Protein AF-A0A8D3AKL0-F1 (afdb_monomer_lite)

Organism: Scophthalmus maximus (NCBI:txid52904)

Radius of gyration: 15.58 Å; chains: 1; bounding box: 40×39×49 Å

Structure (mmCIF, N/CA/C/O backbone):
data_AF-A0A8D3AKL0-F1
#
_entry.id   AF-A0A8D3AKL0-F1
#
loop_
_atom_site.group_PDB
_atom_site.id
_atom_site.type_symbol
_atom_site.label_atom_id
_atom_site.label_alt_id
_atom_site.label_comp_id
_atom_site.label_asym_id
_atom_site.label_entity_id
_atom_site.label_seq_id
_atom_site.pdbx_PDB_ins_code
_atom_site.Cartn_x
_atom_site.Cartn_y
_atom_site.Cartn_z
_atom_site.occupancy
_atom_site.B_iso_or_equiv
_atom_site.auth_seq_id
_atom_site.auth_comp_id
_atom_site.auth_asym_id
_atom_site.auth_atom_id
_atom_site.pdbx_PDB_model_num
ATOM 1 N N . VAL A 1 1 ? 6.536 -15.588 6.485 1.00 52.38 1 VAL A N 1
ATOM 2 C CA . VAL A 1 1 ? 7.506 -15.041 5.509 1.00 52.38 1 VAL A CA 1
ATOM 3 C C . VAL A 1 1 ? 7.646 -13.569 5.819 1.00 52.38 1 VAL A C 1
ATOM 5 O O . VAL A 1 1 ? 6.638 -12.879 5.773 1.00 52.38 1 VAL A O 1
ATOM 8 N N . THR A 1 2 ? 8.838 -13.129 6.207 1.00 70.12 2 THR A N 1
ATOM 9 C CA . THR A 1 2 ? 9.132 -11.706 6.397 1.00 70.12 2 THR A CA 1
ATOM 10 C C . THR A 1 2 ? 9.637 -11.172 5.063 1.00 70.12 2 THR A C 1
ATOM 12 O O . THR A 1 2 ? 10.672 -11.630 4.581 1.00 70.12 2 THR A O 1
ATOM 15 N N . THR A 1 3 ? 8.887 -10.275 4.425 1.00 81.25 3 THR A N 1
ATOM 16 C CA . THR A 1 3 ? 9.254 -9.721 3.112 1.00 81.25 3 THR A CA 1
ATOM 17 C C . THR A 1 3 ? 9.785 -8.309 3.299 1.00 81.25 3 THR A C 1
ATOM 19 O O . THR A 1 3 ? 9.085 -7.448 3.828 1.00 81.25 3 THR A O 1
ATOM 22 N N . ALA A 1 4 ? 11.019 -8.076 2.855 1.00 84.69 4 ALA A N 1
ATOM 23 C CA . ALA A 1 4 ? 11.672 -6.775 2.886 1.00 84.69 4 ALA A CA 1
ATOM 24 C C . ALA A 1 4 ? 11.915 -6.291 1.458 1.00 84.69 4 ALA A C 1
ATOM 26 O O . ALA A 1 4 ? 12.508 -7.013 0.654 1.00 84.69 4 ALA A O 1
ATOM 27 N N . SER A 1 5 ? 11.500 -5.074 1.113 1.00 87.25 5 SER A N 1
ATOM 28 C CA . SER A 1 5 ? 11.921 -4.456 -0.151 1.00 87.25 5 SER A CA 1
ATOM 29 C C . SER A 1 5 ? 11.960 -2.941 -0.052 1.00 87.25 5 SER A C 1
ATOM 31 O O . SER A 1 5 ? 11.258 -2.324 0.750 1.00 87.25 5 SER A O 1
ATOM 33 N N . LYS A 1 6 ? 12.793 -2.330 -0.895 1.00 90.19 6 LYS A N 1
ATOM 34 C CA . LYS A 1 6 ? 12.869 -0.877 -1.012 1.00 90.19 6 LYS A CA 1
ATOM 35 C C . LYS A 1 6 ? 11.758 -0.397 -1.941 1.00 90.19 6 LYS A C 1
ATOM 37 O O . LYS A 1 6 ? 11.728 -0.766 -3.109 1.00 90.19 6 LYS A O 1
ATOM 42 N N . LEU A 1 7 ? 10.864 0.434 -1.422 1.00 91.44 7 LEU A N 1
ATOM 43 C CA . LEU A 1 7 ? 9.758 1.037 -2.163 1.00 91.44 7 LEU A CA 1
ATOM 44 C C . LEU A 1 7 ? 9.866 2.558 -2.092 1.00 91.44 7 LEU A C 1
ATOM 46 O O . LEU A 1 7 ? 10.477 3.125 -1.183 1.00 91.44 7 LEU A O 1
ATOM 50 N N . TRP A 1 8 ? 9.276 3.243 -3.061 1.00 91.19 8 TRP A N 1
ATOM 51 C CA . TRP A 1 8 ? 9.104 4.685 -2.978 1.00 91.19 8 TRP A CA 1
ATOM 52 C C . TRP A 1 8 ? 7.878 4.985 -2.125 1.00 91.19 8 TRP A C 1
ATOM 54 O O . TRP A 1 8 ? 6.790 4.498 -2.411 1.00 91.19 8 TRP A O 1
ATOM 64 N N . LEU A 1 9 ? 8.050 5.805 -1.096 1.00 91.62 9 LEU A N 1
ATOM 65 C CA . LEU A 1 9 ? 6.971 6.309 -0.261 1.00 91.62 9 LEU A CA 1
ATOM 66 C C . LEU A 1 9 ? 6.779 7.797 -0.539 1.00 91.62 9 LEU A C 1
ATOM 68 O O . LEU A 1 9 ? 7.743 8.571 -0.526 1.00 91.62 9 LEU A O 1
ATOM 72 N N . LEU A 1 10 ? 5.535 8.204 -0.767 1.00 90.06 10 LEU A N 1
ATOM 73 C CA . LEU A 1 10 ? 5.187 9.612 -0.834 1.00 90.06 10 LEU A CA 1
ATOM 74 C C . LEU A 1 10 ? 5.198 10.203 0.578 1.00 90.06 10 LEU A C 1
ATOM 76 O O . LEU A 1 10 ? 4.324 9.921 1.395 1.00 90.06 10 LEU A O 1
ATOM 80 N N . CYS A 1 11 ? 6.182 11.046 0.869 1.00 85.12 11 CYS A N 1
ATOM 81 C CA . CYS A 1 11 ? 6.250 11.757 2.136 1.00 85.12 11 CYS A CA 1
ATOM 82 C C . CYS A 1 11 ? 5.649 13.158 1.994 1.00 85.12 11 CYS A C 1
ATOM 84 O O . CYS A 1 11 ? 6.089 13.953 1.161 1.00 85.12 11 CYS A O 1
ATOM 86 N N . SER A 1 12 ? 4.697 13.478 2.870 1.00 73.38 12 SER A N 1
ATOM 87 C CA . SER A 1 12 ? 4.108 14.811 3.032 1.00 73.38 12 SER A CA 1
ATOM 88 C C . SER A 1 12 ? 4.323 15.315 4.466 1.00 73.38 12 SER A C 1
ATOM 90 O O . SER A 1 12 ? 3.376 15.452 5.237 1.00 73.38 12 SER A O 1
ATOM 92 N N . ARG A 1 13 ? 5.584 15.523 4.873 1.00 67.06 13 ARG A N 1
ATOM 93 C CA . ARG A 1 13 ? 5.919 16.102 6.189 1.00 67.06 13 ARG A CA 1
ATOM 94 C C . ARG A 1 13 ? 6.302 17.577 6.044 1.00 67.06 13 ARG A C 1
ATOM 96 O O . ARG A 1 13 ? 7.299 17.882 5.399 1.00 67.06 13 ARG A O 1
ATOM 103 N N . GLY A 1 14 ? 5.540 18.456 6.696 1.00 62.91 14 GLY A N 1
ATOM 104 C CA . GLY A 1 14 ? 5.968 19.792 7.142 1.00 62.91 14 GLY A CA 1
ATOM 105 C C . GLY A 1 14 ? 6.112 20.907 6.101 1.00 62.91 14 GLY A C 1
ATOM 106 O O . GLY A 1 14 ? 6.157 22.061 6.500 1.00 62.91 14 GLY A O 1
ATOM 107 N N . PHE A 1 15 ? 6.144 20.616 4.800 1.00 57.03 15 PHE A N 1
ATOM 108 C CA . PHE A 1 15 ? 6.208 21.633 3.744 1.00 57.03 15 PHE A CA 1
ATOM 109 C C . PHE A 1 15 ? 5.307 21.248 2.566 1.00 57.03 15 PHE A C 1
ATOM 11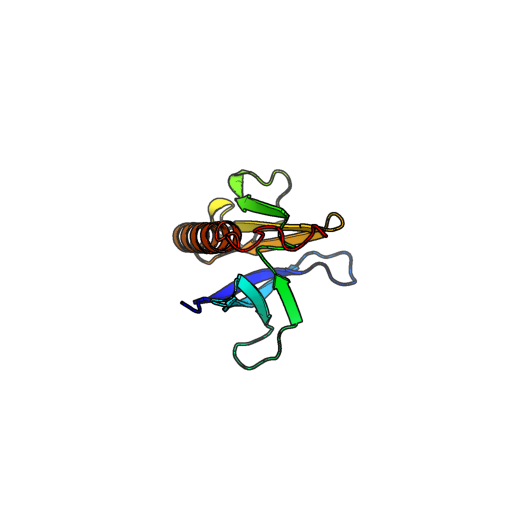1 O O . PHE A 1 15 ? 5.028 20.072 2.347 1.00 57.03 15 PHE A O 1
ATOM 118 N N . ILE A 1 16 ? 4.877 22.256 1.802 1.00 62.62 16 ILE A N 1
ATOM 119 C CA . ILE A 1 16 ? 3.878 22.233 0.709 1.00 62.62 16 ILE A CA 1
ATOM 120 C C . ILE A 1 16 ? 4.195 21.201 -0.406 1.00 62.62 16 ILE A C 1
ATOM 122 O O . ILE A 1 16 ? 3.360 20.907 -1.261 1.00 62.62 16 ILE A O 1
ATOM 126 N N . PHE A 1 17 ? 5.376 20.579 -0.389 1.00 72.75 17 PHE A N 1
ATOM 127 C CA . PHE A 1 17 ? 5.847 19.669 -1.426 1.00 72.75 17 PHE A CA 1
ATOM 128 C C . PHE A 1 17 ? 5.707 18.199 -1.027 1.00 72.75 17 PHE A C 1
ATOM 130 O O . PHE A 1 17 ? 6.379 17.698 -0.125 1.00 72.75 17 PHE A O 1
ATOM 137 N N . LYS A 1 18 ? 4.875 17.476 -1.779 1.00 82.94 18 LYS A N 1
ATOM 138 C CA . LYS A 1 18 ? 4.841 16.012 -1.767 1.00 82.94 18 LYS A CA 1
ATOM 139 C C . LYS A 1 18 ? 6.058 15.492 -2.534 1.00 82.94 18 LYS A C 1
ATOM 141 O O . LYS A 1 18 ? 6.229 15.835 -3.703 1.00 82.94 18 LYS A O 1
ATOM 146 N N . GLN A 1 19 ? 6.891 14.669 -1.899 1.00 88.12 19 GLN A N 1
ATOM 147 C CA . GLN A 1 19 ? 8.058 14.072 -2.554 1.00 88.12 19 GLN A CA 1
ATOM 148 C C . GLN A 1 19 ? 8.138 12.567 -2.336 1.00 88.12 19 GLN A C 1
ATOM 150 O O . GLN A 1 19 ? 7.891 12.061 -1.241 1.00 88.12 19 GLN A O 1
ATOM 155 N N . TRP A 1 20 ? 8.541 11.863 -3.390 1.00 89.38 20 TRP A N 1
ATOM 156 C CA . TRP A 1 20 ? 8.829 10.439 -3.343 1.00 89.38 20 TRP A CA 1
ATOM 157 C C . TRP A 1 20 ? 10.205 10.208 -2.734 1.00 89.38 20 TRP A C 1
ATOM 159 O O . TRP A 1 20 ? 11.209 10.725 -3.223 1.00 89.38 20 TRP A O 1
ATOM 169 N N . LYS A 1 21 ? 10.264 9.404 -1.675 1.00 90.00 21 LYS A N 1
ATOM 170 C CA . LYS A 1 21 ? 11.518 9.001 -1.036 1.00 90.00 21 LYS A CA 1
ATOM 171 C C . LYS A 1 21 ? 11.603 7.487 -0.996 1.00 90.00 21 LYS A C 1
ATOM 173 O O . LYS A 1 21 ? 10.636 6.824 -0.639 1.00 90.00 21 LYS A O 1
ATOM 178 N N . LYS A 1 22 ? 12.768 6.931 -1.329 1.00 91.19 22 LYS A N 1
ATOM 179 C CA . LYS A 1 22 ? 13.004 5.497 -1.140 1.00 91.19 22 LYS A CA 1
ATOM 180 C C . LYS A 1 22 ? 13.011 5.178 0.357 1.00 91.19 22 LYS A C 1
ATOM 182 O O . LYS A 1 22 ? 13.683 5.862 1.134 1.00 91.19 22 LYS A O 1
ATOM 187 N N . ARG A 1 23 ? 12.262 4.154 0.747 1.00 91.50 23 ARG A N 1
ATOM 188 C CA . ARG A 1 23 ? 12.158 3.623 2.109 1.00 91.50 23 ARG A CA 1
ATOM 189 C C . ARG A 1 23 ? 12.196 2.108 2.067 1.00 91.50 23 ARG A C 1
ATOM 191 O O . ARG A 1 23 ? 11.789 1.506 1.076 1.00 91.50 23 ARG A O 1
ATOM 198 N N . PHE A 1 24 ? 12.708 1.505 3.128 1.00 91.69 24 PHE A N 1
ATOM 199 C CA . PHE A 1 24 ? 12.599 0.069 3.313 1.00 91.69 24 PHE A CA 1
ATOM 200 C C . PHE A 1 24 ? 11.244 -0.241 3.929 1.00 91.69 24 PHE A C 1
ATOM 202 O O . PHE A 1 24 ? 10.868 0.357 4.934 1.00 91.69 24 PHE A O 1
ATOM 209 N N . LEU A 1 25 ? 10.510 -1.156 3.306 1.00 92.19 25 LEU A N 1
ATOM 210 C CA . LEU A 1 25 ? 9.295 -1.709 3.874 1.00 92.19 25 LEU A CA 1
ATOM 211 C C . LEU A 1 25 ? 9.559 -3.142 4.291 1.00 92.19 25 LEU A C 1
ATOM 213 O O . LEU A 1 25 ? 10.063 -3.936 3.494 1.00 92.19 25 LEU A O 1
ATOM 217 N N . LEU A 1 26 ? 9.200 -3.448 5.533 1.00 91.12 26 LEU A N 1
ATOM 218 C CA . LEU A 1 26 ? 9.297 -4.777 6.108 1.00 91.12 26 LEU A CA 1
ATOM 219 C C . LEU A 1 26 ? 7.895 -5.238 6.496 1.00 91.12 26 LEU A C 1
ATOM 221 O O . LEU A 1 26 ? 7.274 -4.674 7.395 1.00 91.12 26 LEU A O 1
ATOM 225 N N . LEU A 1 27 ? 7.387 -6.242 5.789 1.00 90.56 27 LEU A N 1
ATOM 226 C CA . LEU A 1 27 ? 6.157 -6.930 6.154 1.00 90.56 27 LEU A CA 1
ATOM 227 C C . LEU A 1 27 ? 6.508 -8.082 7.083 1.00 90.56 27 LEU A C 1
ATOM 229 O O . LEU A 1 27 ? 7.163 -9.042 6.671 1.00 90.56 27 LEU A O 1
ATOM 233 N N . MET A 1 28 ? 6.064 -7.972 8.324 1.00 88.31 28 MET A N 1
ATOM 234 C CA . MET A 1 28 ? 6.284 -8.978 9.344 1.00 88.31 28 MET A CA 1
ATOM 235 C C . MET A 1 28 ? 5.215 -10.067 9.284 1.00 88.31 28 MET A C 1
ATOM 237 O O . MET A 1 28 ? 4.075 -9.836 8.873 1.00 88.31 28 MET A O 1
ATOM 241 N N . ALA A 1 29 ? 5.585 -11.271 9.718 1.00 82.81 29 ALA A N 1
ATOM 242 C CA . ALA A 1 29 ? 4.685 -12.419 9.714 1.00 82.81 29 ALA A CA 1
ATOM 243 C C . ALA A 1 29 ? 3.485 -12.238 10.659 1.00 82.81 29 ALA A C 1
ATOM 245 O O . ALA A 1 29 ? 2.419 -12.769 10.356 1.00 82.81 29 ALA A O 1
ATOM 246 N N . GLU A 1 30 ? 3.623 -11.466 11.746 1.00 83.56 30 GLU A N 1
ATOM 247 C CA . GLU A 1 30 ? 2.500 -11.144 12.637 1.00 83.56 30 GLU A CA 1
ATOM 248 C C . GLU A 1 30 ? 1.500 -10.138 12.045 1.00 83.56 30 GLU A C 1
ATOM 250 O O . GLU A 1 30 ? 0.454 -9.887 12.629 1.00 83.56 30 GLU A O 1
ATOM 255 N N . GLY A 1 31 ? 1.807 -9.559 10.882 1.00 86.81 31 GLY A N 1
ATOM 256 C CA . GLY A 1 31 ? 0.922 -8.647 10.166 1.00 86.81 31 GLY A CA 1
ATOM 257 C C . GLY A 1 31 ? 1.145 -7.161 10.425 1.00 86.81 31 GLY A C 1
ATOM 258 O O . GLY A 1 31 ? 0.328 -6.322 10.024 1.00 86.81 31 GLY A O 1
ATOM 259 N N . SER A 1 32 ? 2.278 -6.823 11.038 1.00 90.06 32 SER A N 1
ATOM 260 C CA . SER A 1 32 ? 2.784 -5.458 11.085 1.00 90.06 32 SER A CA 1
ATOM 261 C C . SER A 1 32 ? 3.553 -5.120 9.797 1.00 90.06 32 SER A C 1
ATOM 263 O O . SER A 1 32 ? 4.269 -5.945 9.226 1.00 90.06 32 SER A O 1
ATOM 265 N N . LEU A 1 33 ? 3.376 -3.898 9.305 1.00 92.62 33 LEU A N 1
ATOM 266 C CA . LEU A 1 33 ? 4.150 -3.315 8.218 1.00 92.62 33 LEU A CA 1
ATOM 267 C C . LEU A 1 33 ? 4.996 -2.180 8.787 1.00 92.62 33 LEU A C 1
ATOM 269 O O . LEU A 1 33 ? 4.469 -1.176 9.272 1.00 92.62 33 LEU A O 1
ATOM 273 N N . LEU A 1 34 ? 6.309 -2.340 8.709 1.00 92.25 34 LEU A N 1
ATOM 274 C CA . LEU A 1 34 ? 7.283 -1.375 9.194 1.00 92.25 34 LEU A CA 1
ATOM 275 C C . LEU A 1 34 ? 7.827 -0.565 8.021 1.00 92.25 34 LEU A C 1
ATOM 277 O O . LEU A 1 34 ? 8.195 -1.120 6.985 1.00 92.25 34 LEU A O 1
ATOM 281 N N . VAL A 1 35 ? 7.888 0.750 8.196 1.00 91.62 35 VAL A N 1
ATOM 282 C CA . VAL A 1 35 ? 8.530 1.682 7.272 1.00 91.62 35 VAL A CA 1
ATOM 283 C C . VAL A 1 35 ? 9.813 2.164 7.928 1.00 91.62 35 VAL A C 1
ATOM 285 O O . VAL A 1 35 ? 9.766 2.860 8.941 1.00 91.62 35 VAL A O 1
ATOM 288 N N . CYS A 1 36 ? 10.951 1.821 7.339 1.00 90.81 36 CYS A N 1
ATOM 289 C CA . CYS A 1 36 ? 12.274 2.168 7.841 1.00 90.81 36 CYS A CA 1
ATOM 290 C C . CYS A 1 36 ? 13.009 3.084 6.858 1.00 90.81 36 CYS A C 1
ATOM 292 O O . CYS A 1 36 ? 12.831 3.007 5.632 1.00 90.81 36 CYS A O 1
ATOM 294 N N . HIS A 1 37 ? 13.884 3.933 7.396 1.00 88.31 37 HIS A N 1
ATOM 295 C CA . HIS A 1 37 ? 14.805 4.722 6.586 1.00 88.31 37 HIS A CA 1
ATOM 296 C C . HIS A 1 37 ? 15.757 3.818 5.787 1.00 88.31 37 HIS A C 1
ATOM 298 O O . HIS A 1 37 ? 15.873 3.966 4.568 1.00 88.31 37 HIS A O 1
ATOM 304 N N . ASP A 1 38 ? 16.372 2.853 6.474 1.00 85.12 38 ASP A N 1
ATOM 305 C CA . ASP A 1 38 ? 17.280 1.846 5.927 1.00 85.12 38 ASP A CA 1
ATOM 306 C C . ASP A 1 38 ? 17.056 0.467 6.586 1.00 85.12 38 ASP A C 1
ATOM 308 O O . ASP A 1 38 ? 16.277 0.356 7.534 1.00 85.12 38 ASP A O 1
ATOM 312 N N . ALA A 1 39 ? 17.711 -0.588 6.090 1.00 77.31 39 ALA A N 1
ATOM 313 C CA . ALA A 1 39 ? 17.519 -1.971 6.534 1.00 77.31 39 ALA A CA 1
ATOM 314 C C . ALA A 1 39 ? 17.934 -2.213 7.997 1.00 77.31 39 ALA A C 1
ATOM 316 O O . ALA A 1 39 ? 17.378 -3.091 8.648 1.00 77.31 39 ALA A O 1
ATOM 317 N N . SER A 1 40 ? 18.889 -1.432 8.513 1.00 79.44 40 SER A N 1
ATOM 318 C CA . SER A 1 40 ? 19.354 -1.519 9.907 1.00 79.44 40 SER A CA 1
ATOM 319 C C . SER A 1 40 ? 18.769 -0.430 10.815 1.00 79.44 40 SER A C 1
ATOM 321 O O . SER A 1 40 ? 19.111 -0.365 11.997 1.00 79.44 40 SER A O 1
ATOM 323 N N . SER A 1 41 ? 17.942 0.470 10.280 1.00 83.25 41 SER A N 1
ATOM 324 C CA . SER A 1 41 ? 17.376 1.574 11.056 1.00 83.25 41 SER A CA 1
ATOM 325 C C . SER A 1 41 ? 16.122 1.141 11.821 1.00 83.25 41 SER A C 1
ATOM 327 O O . SER A 1 41 ? 15.376 0.289 11.332 1.00 83.25 41 SER A O 1
ATOM 329 N N . PRO A 1 42 ? 15.835 1.761 12.982 1.00 86.06 42 PRO A N 1
ATOM 330 C CA . PRO A 1 42 ? 14.544 1.586 13.633 1.00 86.06 42 PRO A CA 1
ATOM 331 C C . PRO A 1 42 ? 13.399 2.058 12.715 1.00 86.06 42 PRO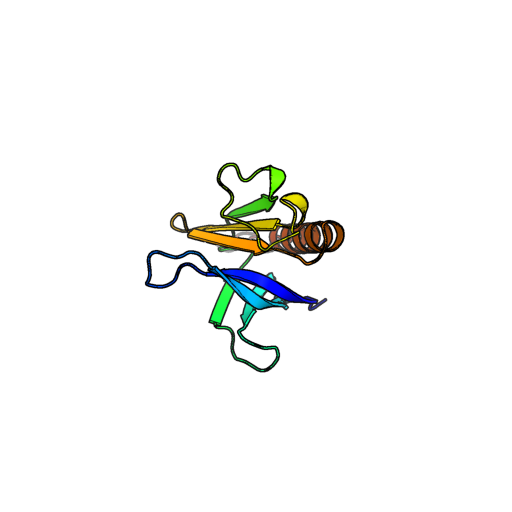 A C 1
ATOM 333 O O . PRO A 1 42 ? 13.614 2.907 11.841 1.00 86.06 42 PRO A O 1
ATOM 336 N N . PRO A 1 43 ? 12.180 1.522 12.897 1.00 88.44 43 PRO A N 1
ATOM 337 C CA . PRO A 1 43 ? 11.035 1.905 12.085 1.00 88.44 43 PRO A CA 1
ATOM 338 C C . PRO A 1 43 ? 10.634 3.360 12.352 1.00 88.44 43 PRO A C 1
ATOM 340 O O . PRO A 1 43 ? 10.346 3.743 13.483 1.00 88.44 43 PRO A O 1
ATOM 343 N N . ASP A 1 44 ? 10.556 4.156 11.285 1.00 88.56 44 ASP A N 1
ATOM 344 C CA . ASP A 1 44 ? 10.007 5.518 11.308 1.00 88.56 44 ASP A CA 1
ATOM 345 C C . ASP A 1 44 ? 8.489 5.496 11.550 1.00 88.56 44 ASP A C 1
ATOM 347 O O . ASP A 1 44 ? 7.912 6.435 12.104 1.00 88.56 44 ASP A O 1
ATOM 351 N N . GLN A 1 45 ? 7.827 4.440 11.066 1.00 89.50 45 GLN A N 1
ATOM 352 C CA . GLN A 1 45 ? 6.390 4.246 11.181 1.00 89.50 45 GLN A CA 1
ATOM 353 C C . GLN A 1 45 ? 6.046 2.753 11.190 1.00 89.50 45 GLN A C 1
ATOM 355 O O . GLN A 1 45 ? 6.610 1.967 10.430 1.00 89.50 45 GLN A O 1
ATOM 360 N N . LEU A 1 46 ? 5.072 2.384 12.021 1.00 91.25 46 LEU A N 1
ATOM 361 C CA . LEU A 1 46 ? 4.505 1.042 12.114 1.00 91.25 46 LEU A CA 1
ATOM 362 C C . LEU A 1 46 ? 3.019 1.096 11.746 1.00 91.25 46 LEU A C 1
ATOM 364 O O . LEU A 1 46 ? 2.282 1.959 12.225 1.00 91.25 46 LEU A O 1
ATOM 368 N N . VAL A 1 47 ? 2.576 0.174 10.893 1.00 91.19 47 VAL A N 1
ATOM 369 C CA . VAL A 1 47 ? 1.175 0.012 10.487 1.00 91.19 47 VAL A CA 1
ATOM 370 C C . VAL A 1 47 ? 0.729 -1.413 10.785 1.00 91.19 47 VAL A C 1
ATOM 372 O O . VAL A 1 47 ? 1.270 -2.363 10.232 1.00 91.19 47 VAL A O 1
ATOM 375 N N . LEU A 1 48 ? -0.281 -1.576 11.635 1.00 90.56 48 LEU A N 1
ATOM 376 C CA . LEU A 1 48 ? -0.896 -2.876 11.900 1.00 90.56 48 LEU A CA 1
ATOM 377 C C . LEU A 1 48 ? -1.946 -3.145 10.822 1.00 90.56 48 LEU A C 1
ATOM 379 O O . LEU A 1 48 ? -3.028 -2.565 10.850 1.00 90.56 48 LEU A O 1
ATOM 383 N N . LEU A 1 49 ? -1.648 -4.007 9.851 1.00 89.31 49 LEU A N 1
ATOM 384 C CA . LEU A 1 49 ? -2.507 -4.171 8.670 1.00 89.31 49 LEU A CA 1
ATOM 385 C C . LEU A 1 49 ? -3.911 -4.688 9.007 1.00 89.31 49 LEU A C 1
ATOM 387 O O . LEU A 1 49 ? -4.873 -4.346 8.325 1.00 89.31 49 LEU A O 1
ATOM 391 N N . GLN A 1 50 ? -4.035 -5.492 10.058 1.00 86.25 50 GLN A N 1
ATOM 392 C CA . GLN A 1 50 ? -5.317 -6.042 10.499 1.00 86.25 50 GLN A CA 1
ATOM 393 C C . GLN A 1 50 ? -6.184 -5.003 11.223 1.00 86.25 50 GLN A C 1
ATOM 395 O O . GLN A 1 50 ? -7.399 -5.003 11.044 1.00 86.25 50 GLN A O 1
ATOM 400 N N . SER A 1 51 ? -5.567 -4.118 12.013 1.00 85.00 51 SER A N 1
ATOM 401 C CA . SER A 1 51 ? -6.288 -3.204 12.913 1.00 85.00 51 SER A CA 1
ATOM 402 C C . SER A 1 51 ? -6.385 -1.776 12.387 1.00 85.00 51 SER A C 1
ATOM 404 O O . SER A 1 51 ? -7.400 -1.121 12.589 1.00 85.00 51 SER A O 1
ATOM 406 N N . THR A 1 52 ? -5.331 -1.264 11.744 1.00 87.62 52 THR A N 1
ATOM 407 C CA . THR A 1 52 ? -5.237 0.150 11.353 1.00 87.62 52 THR A CA 1
ATOM 408 C C . THR A 1 52 ? -5.292 0.370 9.850 1.00 87.62 52 THR A C 1
ATOM 410 O O . THR A 1 52 ? -5.654 1.456 9.422 1.00 87.62 52 THR A O 1
ATOM 413 N N . CYS A 1 53 ? -4.977 -0.614 9.010 1.00 91.00 53 CYS A N 1
ATOM 414 C CA . CYS A 1 53 ? -5.217 -0.454 7.578 1.00 91.00 53 CYS A CA 1
ATOM 415 C C . CYS A 1 53 ? -6.702 -0.687 7.298 1.00 91.00 53 CYS A C 1
ATOM 417 O O . CYS A 1 53 ? -7.186 -1.795 7.488 1.00 91.00 53 CYS A O 1
ATOM 419 N N . GLU A 1 54 ? -7.430 0.325 6.833 1.00 91.81 54 GLU A N 1
ATOM 420 C CA . GLU A 1 54 ? -8.853 0.224 6.489 1.00 91.81 54 GLU A CA 1
ATOM 421 C C . GLU A 1 54 ? -9.025 -0.474 5.136 1.00 91.81 54 GLU A C 1
ATOM 423 O O . GLU A 1 54 ? -9.740 -1.474 5.029 1.00 91.81 54 GLU A O 1
ATOM 428 N N . ALA A 1 55 ? -8.268 -0.027 4.133 1.00 91.38 55 ALA A N 1
ATOM 429 C CA . ALA A 1 55 ? -8.302 -0.549 2.773 1.00 91.38 55 ALA A CA 1
ATOM 430 C C . ALA A 1 55 ? -6.919 -0.502 2.105 1.00 91.38 55 ALA A C 1
ATOM 432 O O . ALA A 1 55 ? -6.052 0.288 2.476 1.00 91.38 55 ALA A O 1
ATOM 433 N N . ILE A 1 56 ? -6.736 -1.353 1.096 1.00 93.44 56 ILE A N 1
ATOM 434 C CA . ILE A 1 56 ? -5.552 -1.388 0.231 1.00 93.44 56 ILE A CA 1
ATOM 435 C C . ILE A 1 56 ? -6.051 -1.140 -1.189 1.00 93.44 56 ILE A C 1
ATOM 437 O O . ILE A 1 56 ? -6.809 -1.958 -1.710 1.00 93.44 56 ILE A O 1
ATOM 441 N N . VAL A 1 57 ? -5.643 -0.023 -1.783 1.00 93.38 57 VAL A N 1
ATOM 442 C CA . VAL A 1 57 ? -6.162 0.484 -3.061 1.00 93.38 57 VAL A CA 1
ATOM 443 C C . VAL A 1 57 ? -5.049 0.468 -4.101 1.00 93.38 57 VAL A C 1
ATOM 445 O O . VAL A 1 57 ? -3.941 0.922 -3.820 1.00 93.38 57 VAL A O 1
ATOM 448 N N . GLU A 1 58 ? -5.310 -0.051 -5.297 1.00 92.88 58 GLU A N 1
ATOM 449 C CA . GLU A 1 58 ? -4.319 -0.061 -6.378 1.00 92.88 58 GLU A CA 1
ATOM 450 C C . GLU A 1 58 ? -4.276 1.292 -7.099 1.00 92.88 58 GLU A C 1
ATOM 452 O O . GLU A 1 58 ? -5.267 2.010 -7.188 1.00 92.88 58 GLU A O 1
ATOM 457 N N . GLY A 1 59 ? -3.128 1.657 -7.664 1.00 89.06 59 GLY A N 1
ATOM 458 C CA . GLY A 1 59 ? -2.901 2.970 -8.274 1.00 89.06 59 GLY A CA 1
ATOM 459 C C . GLY A 1 59 ? -3.814 3.320 -9.448 1.00 89.06 59 GLY A C 1
ATOM 460 O O . GLY A 1 59 ? -4.063 4.497 -9.712 1.00 89.06 59 GLY A O 1
ATOM 461 N N . LYS A 1 60 ? -4.361 2.309 -10.128 1.00 87.38 60 LYS A N 1
ATOM 462 C CA . LYS A 1 60 ? -5.388 2.474 -11.166 1.00 87.38 60 LYS A CA 1
ATOM 463 C C . LYS A 1 60 ? -6.717 3.011 -10.615 1.00 87.38 60 LYS A C 1
ATOM 465 O O . LYS A 1 60 ? -7.432 3.698 -11.332 1.00 87.38 60 LYS A O 1
ATOM 470 N N . GLU A 1 61 ? -7.023 2.731 -9.348 1.00 88.88 61 GLU A N 1
ATOM 471 C CA . GLU A 1 61 ? -8.259 3.141 -8.662 1.00 88.88 61 GLU A CA 1
ATOM 472 C C . GLU A 1 61 ? -8.116 4.515 -7.985 1.00 88.88 61 GLU A C 1
ATOM 474 O O . GLU A 1 61 ? -9.103 5.160 -7.637 1.00 88.88 61 GLU A O 1
ATOM 479 N N . ILE A 1 62 ? -6.882 4.992 -7.803 1.00 87.50 62 ILE A N 1
ATOM 480 C CA . ILE A 1 62 ? -6.592 6.292 -7.194 1.00 87.50 62 ILE A CA 1
ATOM 481 C C . ILE A 1 62 ? -6.779 7.378 -8.252 1.00 87.50 62 ILE A C 1
ATOM 483 O O . ILE A 1 62 ? -5.979 7.462 -9.179 1.00 87.50 62 ILE A O 1
ATOM 487 N N . LEU A 1 63 ? -7.801 8.225 -8.111 1.00 81.62 63 LEU A N 1
ATOM 488 C CA . LEU A 1 63 ? -8.120 9.285 -9.078 1.00 81.62 63 LEU A CA 1
ATOM 489 C C . LEU A 1 63 ? -7.020 10.362 -9.146 1.00 81.62 63 LEU A C 1
ATOM 491 O O . LEU A 1 63 ? -6.404 10.543 -10.200 1.00 81.62 63 LEU A O 1
ATOM 495 N N . ASP A 1 64 ? -6.714 10.999 -8.013 1.00 82.81 64 ASP A N 1
ATOM 496 C CA . ASP A 1 64 ? -5.793 12.141 -7.915 1.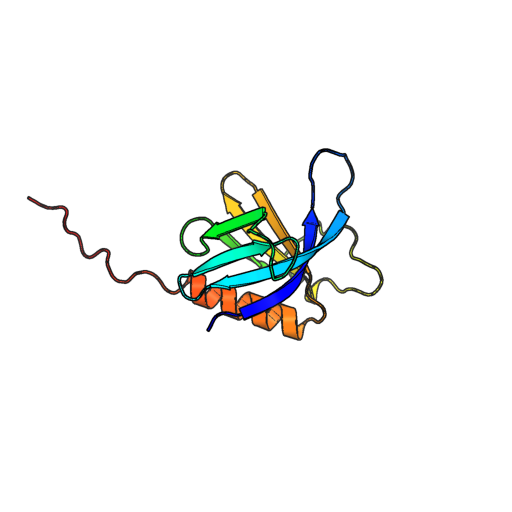00 82.81 64 ASP A CA 1
ATOM 497 C C . ASP A 1 64 ? -4.380 11.729 -7.491 1.00 82.81 64 ASP A C 1
ATOM 499 O O . ASP A 1 64 ? -3.893 12.030 -6.394 1.00 82.81 64 ASP A O 1
ATOM 503 N N . LEU A 1 65 ? -3.699 11.002 -8.375 1.00 84.06 65 LEU A N 1
ATOM 504 C CA . LEU A 1 65 ? -2.335 10.562 -8.114 1.00 84.06 65 LEU A CA 1
ATOM 505 C C . LEU A 1 65 ? -1.345 11.738 -8.230 1.00 84.06 65 LEU A C 1
ATOM 507 O O . LEU A 1 65 ? -1.356 12.458 -9.231 1.00 84.06 65 LEU A O 1
ATOM 511 N N . PRO A 1 66 ? -0.453 11.948 -7.244 1.00 85.69 66 PRO A N 1
ATOM 512 C CA . PRO A 1 66 ? 0.591 12.960 -7.354 1.00 85.69 66 PRO A CA 1
ATOM 513 C C . PRO A 1 66 ? 1.559 12.616 -8.489 1.00 85.69 66 PRO A C 1
ATOM 515 O O . PRO A 1 66 ? 1.671 11.461 -8.903 1.00 85.69 66 PRO A O 1
ATOM 518 N N . LYS A 1 67 ? 2.325 13.615 -8.947 1.00 86.94 67 LYS A N 1
ATOM 519 C CA . LYS A 1 67 ? 3.340 13.430 -9.992 1.00 86.94 67 LYS A CA 1
ATOM 520 C C . LYS A 1 67 ? 4.266 12.263 -9.638 1.00 86.94 67 LYS A C 1
ATOM 522 O O . LYS A 1 67 ? 4.967 12.301 -8.625 1.00 86.94 67 LYS A O 1
ATOM 527 N N . LEU A 1 68 ? 4.243 11.229 -10.473 1.00 86.94 68 LEU A N 1
ATOM 528 C CA . LEU A 1 68 ? 5.091 10.053 -10.332 1.00 86.94 68 LEU A CA 1
ATOM 529 C C . LEU A 1 68 ? 6.550 10.395 -10.687 1.00 86.94 68 LEU A C 1
ATOM 531 O O . LEU A 1 68 ? 6.787 11.305 -11.490 1.00 86.94 68 LEU A O 1
ATOM 535 N N . PRO A 1 69 ? 7.542 9.687 -10.118 1.00 83.88 69 PRO A N 1
ATOM 536 C CA . PRO A 1 69 ? 8.924 9.769 -10.582 1.00 83.88 69 PRO A CA 1
ATOM 537 C C . PRO A 1 69 ? 9.014 9.419 -12.075 1.00 83.88 69 PRO A C 1
ATOM 539 O O . PRO A 1 69 ? 8.261 8.573 -12.560 1.00 83.88 69 PRO A O 1
ATOM 542 N N . SER A 1 70 ? 9.927 10.065 -12.804 1.00 77.62 70 SER A N 1
ATOM 543 C CA . SER A 1 70 ? 10.069 9.928 -14.260 1.00 77.62 70 SER A CA 1
ATOM 544 C C . SER A 1 70 ? 10.118 8.461 -14.706 1.00 77.62 70 SER A C 1
ATOM 546 O O . SER A 1 70 ? 10.950 7.696 -14.224 1.00 77.62 70 SER A O 1
ATOM 548 N N . GLY A 1 71 ? 9.225 8.075 -15.623 1.00 73.44 71 GLY A N 1
ATOM 549 C CA . GLY A 1 71 ? 9.161 6.719 -16.186 1.00 73.44 71 GLY A CA 1
ATOM 550 C C . GLY A 1 71 ? 8.385 5.685 -15.357 1.00 73.44 71 GLY A C 1
ATOM 551 O O . GLY A 1 71 ? 8.313 4.529 -15.763 1.00 73.44 71 GLY A O 1
ATOM 552 N N . ARG A 1 72 ? 7.788 6.060 -14.216 1.00 81.81 72 ARG A N 1
ATOM 553 C CA . ARG A 1 72 ? 6.937 5.161 -13.414 1.00 81.81 72 ARG A CA 1
ATOM 554 C C . ARG A 1 72 ? 5.472 5.241 -13.847 1.00 81.81 72 ARG A C 1
ATOM 556 O O . ARG A 1 72 ? 4.959 6.322 -14.128 1.00 81.81 72 ARG A O 1
ATOM 563 N N . CYS A 1 73 ? 4.796 4.094 -13.839 1.00 84.94 73 CYS A N 1
ATOM 564 C CA . CYS A 1 73 ? 3.378 3.978 -14.178 1.00 84.94 73 CYS A CA 1
ATOM 565 C C . CYS A 1 73 ? 2.486 3.977 -12.926 1.00 84.94 73 CYS A C 1
ATOM 567 O O . CYS A 1 73 ? 2.927 3.620 -11.831 1.00 84.94 73 CYS A O 1
ATOM 569 N N . ARG A 1 74 ? 1.205 4.314 -13.113 1.00 89.31 74 ARG A N 1
ATOM 570 C CA . ARG A 1 74 ? 0.148 4.182 -12.096 1.00 89.31 74 ARG A CA 1
ATOM 571 C C . ARG A 1 74 ? -0.048 2.729 -11.659 1.00 89.31 74 ARG A C 1
ATOM 573 O O . ARG A 1 74 ? -0.356 2.483 -10.501 1.00 89.31 74 ARG A O 1
ATOM 580 N N . ASP A 1 75 ? 0.217 1.763 -12.530 1.00 89.38 75 ASP A N 1
ATOM 581 C CA . ASP 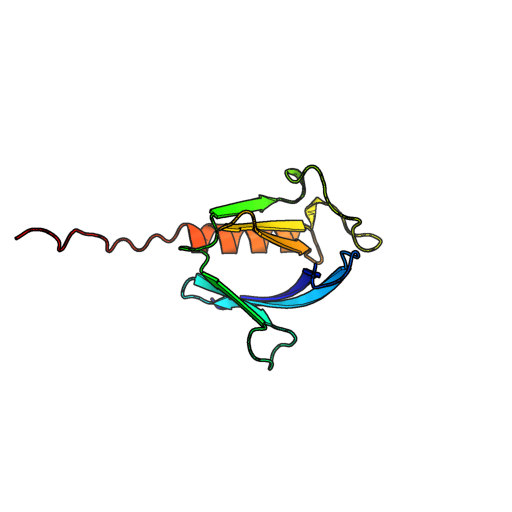A 1 75 ? 0.087 0.340 -12.186 1.00 89.38 75 ASP A CA 1
ATOM 582 C C . ASP A 1 75 ? 1.163 -0.132 -11.194 1.00 89.38 75 ASP A C 1
ATOM 584 O O . ASP A 1 75 ? 1.015 -1.163 -10.541 1.00 89.38 75 ASP A O 1
ATOM 588 N N . CYS A 1 76 ? 2.243 0.639 -11.032 1.00 91.88 76 CYS A N 1
ATOM 589 C CA . CYS A 1 76 ? 3.293 0.353 -10.060 1.00 91.88 76 CYS A CA 1
ATOM 590 C C . CYS A 1 76 ? 2.972 0.883 -8.654 1.00 91.88 76 CYS A C 1
ATOM 592 O O . CYS A 1 76 ? 3.756 0.637 -7.739 1.00 91.88 76 CYS A O 1
ATOM 594 N N . CYS A 1 77 ? 1.904 1.664 -8.465 1.00 93.12 77 CYS A N 1
ATOM 595 C CA . CYS A 1 77 ? 1.588 2.261 -7.168 1.00 93.12 77 CYS A CA 1
ATOM 596 C C . CYS A 1 77 ? 0.368 1.637 -6.503 1.00 93.12 77 CYS A C 1
ATOM 598 O O . CYS A 1 77 ? -0.497 1.056 -7.150 1.00 93.12 77 CYS A O 1
ATOM 600 N N . PHE A 1 78 ? 0.322 1.771 -5.185 1.00 94.69 78 PHE A N 1
ATOM 601 C CA . PHE A 1 78 ? -0.785 1.352 -4.343 1.00 94.69 78 PHE A CA 1
ATOM 602 C C . PHE A 1 78 ? -0.817 2.223 -3.086 1.00 94.69 78 PHE A C 1
ATOM 604 O O . PHE A 1 78 ? 0.200 2.785 -2.676 1.00 94.69 78 PHE A O 1
ATOM 611 N N . ALA A 1 79 ? -1.986 2.353 -2.473 1.00 94.06 79 ALA A N 1
ATOM 612 C CA . ALA A 1 79 ? -2.181 3.111 -1.251 1.00 94.06 79 ALA A CA 1
ATOM 613 C C . ALA A 1 79 ? -2.711 2.226 -0.127 1.00 94.06 79 ALA A C 1
ATOM 615 O O . ALA A 1 79 ? -3.602 1.400 -0.324 1.00 94.06 79 ALA A O 1
ATOM 616 N N . LEU A 1 80 ? -2.182 2.445 1.073 1.00 93.50 80 LEU A N 1
ATOM 617 C CA . LEU A 1 80 ? -2.768 1.954 2.313 1.00 93.50 80 LEU A CA 1
ATOM 618 C C . LEU A 1 80 ? -3.617 3.067 2.903 1.00 93.50 80 LEU A C 1
ATOM 620 O O . LEU A 1 80 ? -3.079 4.115 3.257 1.00 93.50 80 LEU A O 1
ATOM 624 N N . ILE A 1 81 ? -4.919 2.837 3.007 1.00 92.50 81 ILE A N 1
ATOM 625 C CA . ILE A 1 81 ? -5.841 3.743 3.685 1.00 92.50 81 ILE A CA 1
ATOM 626 C C . ILE A 1 81 ? -5.747 3.455 5.179 1.00 92.50 81 ILE A C 1
ATOM 628 O O . ILE A 1 81 ? -5.864 2.305 5.607 1.00 92.50 81 ILE A O 1
ATOM 632 N N . LEU A 1 82 ? -5.455 4.494 5.947 1.00 90.75 82 LEU A N 1
ATOM 633 C CA . LEU A 1 82 ? -5.267 4.464 7.390 1.00 90.75 82 LEU A CA 1
ATOM 634 C C . LEU A 1 82 ? -6.364 5.306 8.058 1.00 90.75 82 LEU A C 1
ATOM 636 O O . LEU A 1 82 ? -6.975 6.154 7.401 1.00 90.75 82 LEU A O 1
ATOM 640 N N . PRO A 1 83 ? -6.575 5.159 9.375 1.00 89.25 83 PRO A N 1
ATOM 641 C CA . PRO A 1 83 ? -7.636 5.860 10.065 1.00 89.25 83 PRO A CA 1
ATOM 642 C C . PRO A 1 83 ? -7.334 7.354 10.111 1.00 89.25 83 PRO A C 1
ATOM 644 O O . PRO A 1 83 ? -6.193 7.790 9.918 1.00 89.25 83 PRO A O 1
ATOM 647 N N . GLN A 1 84 ? -8.356 8.150 10.427 1.00 87.31 84 GLN A N 1
ATOM 648 C CA . GLN A 1 84 ? -8.262 9.617 10.481 1.00 87.31 84 GLN A CA 1
ATOM 649 C C . GLN A 1 84 ? -7.938 10.239 9.112 1.00 87.31 84 GLN A C 1
ATOM 651 O O . GLN A 1 84 ? -7.227 11.242 9.037 1.00 87.31 84 GLN A O 1
ATOM 656 N N . ASN A 1 85 ? -8.447 9.640 8.030 1.00 79.75 85 ASN A N 1
ATOM 657 C CA . ASN A 1 85 ? -8.282 10.133 6.661 1.00 79.75 85 ASN A CA 1
ATOM 658 C C . ASN A 1 85 ? -6.804 10.244 6.225 1.00 79.75 85 ASN A C 1
ATOM 660 O O . ASN A 1 85 ? -6.424 11.120 5.443 1.00 79.75 85 ASN A O 1
ATOM 664 N N . LYS A 1 86 ? -5.946 9.375 6.774 1.00 88.19 86 LYS A N 1
ATOM 665 C CA . LYS A 1 86 ? -4.523 9.285 6.430 1.00 88.19 86 LYS A CA 1
ATOM 666 C C . LYS A 1 86 ? -4.318 8.183 5.401 1.00 88.19 86 LYS A C 1
ATOM 668 O O . LYS A 1 86 ? -5.083 7.230 5.322 1.00 88.19 86 LYS A O 1
ATOM 673 N N . TYR A 1 87 ? -3.244 8.278 4.631 1.00 90.56 87 TYR A N 1
ATOM 674 C CA . TYR A 1 87 ? -2.858 7.211 3.716 1.00 90.56 87 TYR A CA 1
ATOM 675 C C . TYR A 1 87 ? -1.344 7.138 3.550 1.00 90.56 87 TYR A C 1
ATOM 677 O O . TYR A 1 87 ? -0.635 8.129 3.730 1.00 90.56 87 TYR A O 1
ATOM 685 N N . LEU A 1 88 ? -0.854 5.959 3.175 1.00 92.00 88 LEU A N 1
ATOM 686 C CA . LEU A 1 88 ? 0.510 5.764 2.690 1.00 92.00 88 LEU A CA 1
ATOM 687 C C . LEU A 1 88 ? 0.453 5.427 1.211 1.00 92.00 88 LEU A C 1
ATOM 689 O O . LEU A 1 88 ? -0.028 4.357 0.851 1.00 92.00 88 LEU A O 1
ATOM 693 N N . LEU A 1 89 ? 0.950 6.329 0.366 1.00 93.06 89 LEU A N 1
ATOM 694 C CA . LEU A 1 89 ? 1.072 6.074 -1.064 1.00 93.06 89 LEU A CA 1
ATOM 695 C C . LEU A 1 89 ? 2.458 5.507 -1.369 1.00 93.06 89 LEU A C 1
ATOM 697 O O . LEU A 1 89 ? 3.478 6.164 -1.144 1.00 93.06 89 LEU A O 1
ATOM 701 N N . LEU A 1 90 ? 2.467 4.285 -1.883 1.00 93.81 90 LEU A N 1
ATOM 702 C CA . LEU A 1 90 ? 3.645 3.483 -2.164 1.00 93.81 90 LEU A CA 1
ATOM 703 C C . LEU A 1 90 ? 3.770 3.240 -3.664 1.00 93.81 90 LEU A C 1
ATOM 705 O O . LEU A 1 90 ? 2.777 3.164 -4.385 1.00 93.81 90 LEU A O 1
ATOM 709 N N . LEU A 1 91 ? 5.004 3.121 -4.133 1.00 93.25 91 LEU A N 1
ATOM 710 C CA . LEU A 1 91 ? 5.320 2.889 -5.533 1.00 93.25 91 LEU A CA 1
ATOM 711 C C . LEU A 1 91 ? 6.458 1.871 -5.643 1.00 93.25 91 LEU A C 1
ATOM 713 O O . LEU A 1 91 ? 7.566 2.081 -5.138 1.00 93.25 91 LEU A O 1
ATOM 717 N N . ALA A 1 92 ? 6.148 0.763 -6.305 1.00 92.44 92 ALA A N 1
ATOM 718 C CA . ALA A 1 92 ? 7.060 -0.324 -6.604 1.00 92.44 92 ALA A CA 1
ATOM 719 C C . ALA A 1 92 ? 7.917 -0.042 -7.843 1.00 92.44 92 ALA A C 1
ATOM 721 O O . ALA A 1 92 ? 7.698 0.922 -8.581 1.00 92.44 92 ALA A O 1
ATOM 722 N N . GLU A 1 93 ? 8.934 -0.880 -8.049 1.00 88.50 93 GLU A N 1
ATOM 723 C CA . GLU A 1 93 ? 9.802 -0.790 -9.221 1.00 88.50 93 GLU A CA 1
ATOM 724 C C . GLU A 1 93 ? 9.022 -1.166 -10.490 1.00 88.50 93 GLU A C 1
ATOM 726 O O . GLU A 1 93 ? 9.037 -0.410 -11.465 1.00 88.50 93 GLU A O 1
ATOM 731 N N . THR A 1 94 ? 8.267 -2.269 -10.427 1.00 89.88 94 THR A N 1
ATOM 732 C CA . THR A 1 94 ? 7.476 -2.810 -11.539 1.00 89.88 94 THR A CA 1
ATOM 733 C C . THR A 1 94 ? 6.003 -3.056 -11.160 1.00 89.88 94 THR A C 1
ATOM 735 O O . THR A 1 94 ? 5.677 -3.165 -9.972 1.00 89.88 94 THR A O 1
ATOM 738 N N . PRO A 1 95 ? 5.086 -3.190 -12.142 1.00 91.12 95 PRO A N 1
ATOM 739 C CA . PRO A 1 95 ? 3.692 -3.562 -11.875 1.00 91.12 95 PRO A CA 1
ATOM 740 C C . PRO A 1 95 ? 3.550 -4.962 -11.256 1.00 91.12 95 PRO A C 1
ATOM 742 O O . PRO A 1 95 ? 2.645 -5.204 -10.455 1.00 91.12 95 PRO A O 1
ATOM 745 N N . ALA A 1 96 ? 4.459 -5.882 -11.593 1.00 91.62 96 ALA A N 1
ATOM 746 C CA . ALA A 1 96 ? 4.491 -7.224 -11.018 1.00 91.62 96 ALA A CA 1
ATOM 747 C C . ALA A 1 96 ? 4.838 -7.174 -9.522 1.00 91.62 96 ALA A C 1
ATOM 749 O O . ALA A 1 96 ? 4.126 -7.768 -8.711 1.00 91.62 96 ALA A O 1
ATOM 750 N N . ASP A 1 97 ? 5.853 -6.386 -9.146 1.00 91.56 97 ASP A N 1
ATOM 751 C CA . ASP A 1 97 ? 6.212 -6.167 -7.740 1.00 91.56 97 ASP A CA 1
ATOM 752 C C . ASP A 1 97 ? 5.058 -5.518 -6.971 1.00 91.56 97 ASP A C 1
ATOM 754 O O . ASP A 1 97 ? 4.738 -5.934 -5.8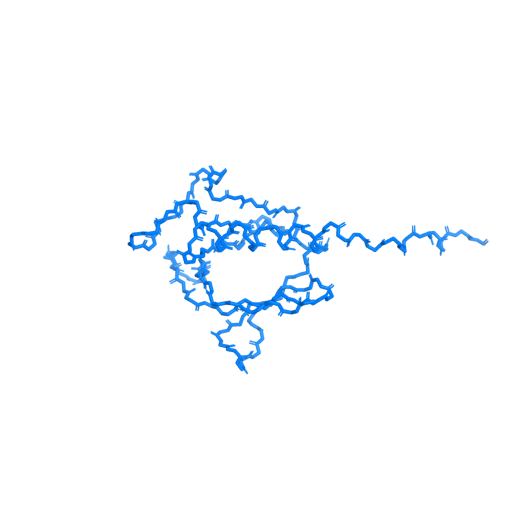58 1.00 91.56 97 ASP A O 1
ATOM 758 N N . CYS A 1 98 ? 4.401 -4.519 -7.573 1.00 92.50 98 CYS A N 1
ATOM 759 C CA . CYS A 1 98 ? 3.213 -3.877 -7.009 1.00 92.50 98 CYS A CA 1
ATOM 760 C C . CYS A 1 98 ? 2.115 -4.908 -6.711 1.00 92.50 98 CYS A C 1
ATOM 762 O O . CYS A 1 98 ? 1.638 -5.004 -5.580 1.00 92.50 98 CYS A O 1
ATOM 764 N N . SER A 1 99 ? 1.780 -5.740 -7.700 1.00 92.75 99 SER A N 1
ATOM 765 C CA . SER A 1 99 ? 0.767 -6.793 -7.574 1.00 92.75 99 SER A CA 1
ATOM 766 C C . SER A 1 99 ? 1.129 -7.800 -6.480 1.00 92.75 99 SER A C 1
ATOM 768 O O . SER A 1 99 ? 0.279 -8.185 -5.677 1.00 92.75 99 SER A O 1
ATOM 770 N N . GLN A 1 100 ? 2.402 -8.198 -6.400 1.00 92.81 100 GLN A N 1
ATOM 771 C CA . GLN A 1 100 ? 2.896 -9.091 -5.354 1.00 92.81 100 GLN A CA 1
ATOM 772 C C . GLN A 1 100 ? 2.716 -8.474 -3.960 1.00 92.81 100 GLN A C 1
ATOM 774 O O . GLN A 1 100 ? 2.182 -9.133 -3.065 1.00 92.81 100 GLN A O 1
ATOM 779 N N . TRP A 1 101 ? 3.115 -7.213 -3.781 1.00 93.00 101 TRP A N 1
ATOM 780 C CA . TRP A 1 101 ? 2.951 -6.490 -2.520 1.00 93.00 101 TRP A CA 1
ATOM 781 C C . TRP A 1 101 ? 1.482 -6.374 -2.122 1.00 93.00 101 TRP A C 1
ATOM 783 O O . TRP A 1 101 ? 1.122 -6.741 -1.005 1.00 93.00 101 TRP A O 1
ATOM 793 N N . VAL A 1 102 ? 0.616 -5.936 -3.035 1.00 93.00 102 VAL A N 1
ATOM 794 C CA . VAL A 1 102 ? -0.827 -5.814 -2.785 1.00 93.00 102 VAL A CA 1
ATOM 795 C C . VAL A 1 102 ? -1.429 -7.161 -2.380 1.00 93.00 102 VAL A C 1
ATOM 797 O O . VAL A 1 102 ? -2.165 -7.223 -1.395 1.00 93.00 102 VAL A O 1
ATOM 800 N N . ASN A 1 103 ? -1.074 -8.249 -3.068 1.00 92.81 103 ASN A N 1
ATOM 801 C CA . ASN A 1 103 ? -1.548 -9.594 -2.739 1.00 92.81 103 ASN A CA 1
ATOM 802 C C . ASN A 1 103 ? -1.081 -10.055 -1.351 1.00 92.81 103 ASN A C 1
ATOM 804 O O . ASN A 1 103 ? -1.880 -10.586 -0.580 1.00 92.81 103 ASN A O 1
ATOM 808 N N . MET A 1 104 ? 0.189 -9.825 -1.002 1.00 90.81 104 MET A N 1
ATOM 809 C CA . MET A 1 104 ? 0.732 -10.161 0.320 1.00 90.81 104 MET A CA 1
ATOM 810 C C . MET A 1 104 ? 0.044 -9.363 1.434 1.00 90.81 104 MET A C 1
ATOM 812 O O . MET A 1 104 ? -0.386 -9.941 2.431 1.00 90.81 104 MET A O 1
ATOM 816 N N . LEU A 1 105 ? -0.119 -8.052 1.246 1.00 91.56 105 LEU A N 1
ATOM 817 C CA . LEU A 1 105 ? -0.754 -7.162 2.217 1.00 91.56 105 LEU A CA 1
ATOM 818 C C . LEU A 1 105 ? -2.238 -7.506 2.408 1.00 91.56 105 LEU A C 1
ATOM 820 O O . LEU A 1 105 ? -2.702 -7.603 3.543 1.00 91.56 105 LEU A O 1
ATOM 824 N N . LYS A 1 106 ? -2.973 -7.758 1.313 1.00 91.06 106 LYS A N 1
ATOM 825 C CA . LYS A 1 106 ? -4.374 -8.213 1.353 1.00 91.06 106 LYS A CA 1
ATOM 826 C C . LYS A 1 106 ? -4.490 -9.555 2.076 1.00 91.06 106 LYS A C 1
ATOM 828 O O . LYS A 1 106 ? -5.353 -9.697 2.937 1.00 91.06 106 LYS A O 1
ATOM 833 N N . LYS A 1 107 ? -3.594 -10.508 1.791 1.00 89.00 107 LYS A N 1
ATOM 834 C CA . LYS A 1 107 ? -3.559 -11.810 2.470 1.00 89.00 107 LYS A CA 1
ATOM 835 C C . LYS A 1 107 ? -3.378 -11.642 3.976 1.00 89.00 107 LYS A C 1
ATOM 837 O O . LYS A 1 107 ? -4.179 -12.169 4.733 1.00 89.00 107 LYS A O 1
ATOM 842 N N . VAL A 1 108 ? -2.385 -10.866 4.404 1.00 87.12 108 VAL A N 1
ATOM 843 C CA . VAL A 1 108 ? -2.108 -10.605 5.825 1.00 87.12 108 VAL A CA 1
ATOM 844 C C . VAL A 1 108 ? -3.270 -9.886 6.517 1.00 87.12 108 VAL A C 1
ATOM 846 O O . VAL A 1 108 ? -3.677 -10.290 7.601 1.00 87.12 108 VAL A O 1
ATOM 849 N N . LYS A 1 109 ? -3.865 -8.875 5.874 1.00 85.19 109 LYS A N 1
ATOM 850 C CA . LYS A 1 109 ? -5.054 -8.176 6.387 1.00 85.19 109 LYS A CA 1
ATOM 851 C C . LYS A 1 109 ? -6.264 -9.109 6.538 1.00 85.19 109 LYS A C 1
ATOM 853 O O . LYS A 1 109 ? -7.059 -8.927 7.455 1.00 85.19 109 LYS A O 1
ATOM 858 N N . MET A 1 110 ? -6.422 -10.086 5.640 1.00 81.56 110 MET A N 1
ATOM 859 C CA . MET A 1 110 ? -7.527 -11.053 5.662 1.00 81.56 110 MET A CA 1
ATOM 860 C C . MET A 1 110 ? -7.324 -12.232 6.607 1.00 81.56 110 MET A C 1
ATOM 862 O O . MET A 1 110 ? -8.311 -12.895 6.928 1.00 81.56 110 MET A O 1
ATOM 866 N N . VAL A 1 111 ? -6.097 -12.493 7.073 1.00 68.50 111 VAL A N 1
ATOM 867 C CA . VAL A 1 111 ? -5.860 -13.420 8.186 1.00 68.50 111 VAL A CA 1
ATOM 868 C C . VAL A 1 111 ? -6.487 -12.786 9.422 1.00 68.50 111 VAL A C 1
ATOM 870 O O . VAL A 1 111 ? -5.847 -12.071 10.181 1.00 68.50 111 VAL A O 1
ATOM 873 N N . ARG A 1 112 ? -7.793 -12.967 9.590 1.00 56.00 112 ARG A N 1
ATOM 874 C CA . ARG A 1 112 ? -8.496 -12.623 10.816 1.00 56.00 112 ARG A CA 1
ATOM 875 C C . ARG A 1 112 ? -8.006 -13.593 11.879 1.00 56.00 112 ARG A C 1
ATOM 877 O O . ARG A 1 112 ? -7.953 -14.795 11.636 1.00 56.00 112 ARG A O 1
ATOM 884 N N . HIS A 1 113 ? -7.670 -13.077 13.054 1.00 48.19 113 HIS A N 1
ATOM 885 C CA . HIS A 1 113 ? -7.639 -13.889 14.260 1.00 48.19 113 HIS A CA 1
ATOM 886 C C . HIS A 1 113 ? -9.013 -14.564 14.391 1.00 48.19 113 HIS A C 1
ATOM 888 O O . HIS A 1 113 ? -9.981 -13.942 14.825 1.00 48.19 113 HIS A O 1
ATOM 894 N N . THR A 1 114 ? -9.126 -15.835 14.014 1.00 42.09 114 THR A N 1
ATOM 895 C CA . THR A 1 114 ? -10.234 -16.707 14.416 1.00 42.09 114 THR A CA 1
ATOM 896 C C . THR A 1 114 ? -10.046 -17.062 15.893 1.00 42.09 114 THR A C 1
ATOM 898 O O . THR A 1 114 ? -9.834 -18.211 16.241 1.00 42.09 114 THR A O 1
ATOM 901 N N . ASN A 1 115 ? -10.026 -16.051 16.765 1.00 39.81 115 ASN A N 1
ATOM 902 C CA . ASN A 1 115 ? -9.988 -16.187 18.223 1.00 39.81 115 ASN A CA 1
ATOM 903 C C . ASN A 1 115 ? -10.692 -14.992 18.885 1.00 39.81 115 ASN A C 1
ATOM 905 O O . ASN A 1 115 ? -10.209 -14.415 19.851 1.00 39.81 115 ASN A O 1
ATOM 909 N N . VAL A 1 116 ? -11.853 -14.617 18.348 1.00 44.72 116 VAL A N 1
ATOM 910 C CA . VAL A 1 116 ? -12.896 -13.947 19.134 1.00 44.72 116 VAL A CA 1
ATOM 911 C C . VAL A 1 116 ? -14.067 -14.920 19.214 1.00 44.72 116 VAL A C 1
ATOM 913 O O . VAL A 1 116 ? -15.146 -14.685 18.683 1.00 44.72 116 VAL A O 1
ATOM 916 N N . ILE A 1 117 ? -13.819 -16.079 19.827 1.00 49.25 117 ILE A N 1
ATOM 917 C CA . ILE A 1 117 ? -14.896 -16.804 20.493 1.00 49.25 117 ILE A CA 1
ATOM 918 C C . ILE A 1 117 ? -14.952 -16.177 21.883 1.00 49.25 117 ILE A C 1
ATOM 920 O O . ILE A 1 117 ? -14.132 -16.475 22.742 1.00 49.25 117 ILE A O 1
ATOM 924 N N . VAL A 1 118 ? -15.819 -15.175 21.998 1.00 48.16 118 VAL A N 1
ATOM 925 C CA . VAL A 1 118 ? -16.584 -14.790 23.189 1.00 48.16 118 VAL A CA 1
ATOM 926 C C . VAL A 1 118 ? -16.122 -15.482 24.486 1.00 48.16 118 VAL A C 1
ATOM 928 O O . VAL A 1 118 ? -16.603 -16.558 24.822 1.00 48.16 118 VAL A O 1
ATOM 931 N N . LEU A 1 119 ? -15.229 -14.838 25.241 1.00 44.88 119 LEU A N 1
ATOM 932 C CA . LEU A 1 119 ? -15.196 -14.959 26.703 1.00 44.88 119 LEU A CA 1
ATOM 933 C C . LEU A 1 119 ? -15.662 -13.629 27.304 1.00 44.88 119 LEU A C 1
ATOM 935 O O . LEU A 1 119 ? -14.998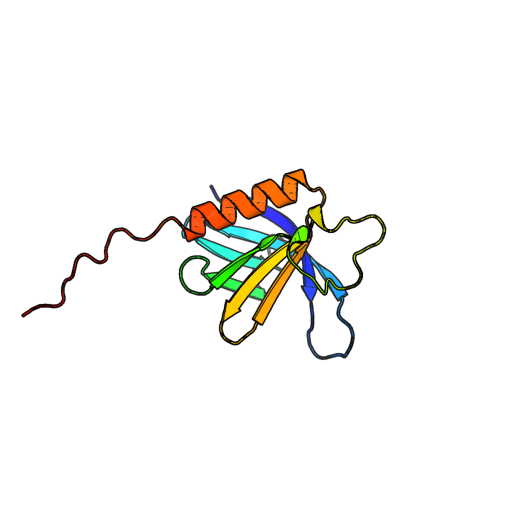 -13.025 28.134 1.00 44.88 119 LEU A O 1
ATOM 939 N N . GLU A 1 120 ? -16.808 -13.152 26.835 1.00 46.06 120 GLU A N 1
ATOM 940 C CA . GLU A 1 120 ? -17.676 -12.290 27.627 1.00 46.06 120 GLU A CA 1
ATOM 941 C C . GLU A 1 120 ? -19.041 -12.963 27.633 1.00 46.06 120 GLU A C 1
ATOM 943 O O . GLU A 1 120 ? -19.802 -12.853 26.676 1.00 46.06 120 GLU A O 1
ATOM 948 N N . ASN A 1 121 ? -19.285 -13.761 28.668 1.00 35.81 121 ASN A N 1
ATOM 949 C CA . ASN A 1 121 ? -20.582 -13.893 29.321 1.00 35.81 121 ASN A CA 1
ATOM 950 C C . ASN A 1 121 ? -20.384 -14.717 30.600 1.00 35.81 121 ASN A C 1
ATOM 952 O O . ASN A 1 121 ? -20.116 -15.910 30.509 1.00 35.81 121 ASN A O 1
ATOM 956 N N . VAL A 1 122 ? -20.488 -14.002 31.729 1.00 46.44 122 VAL A N 1
ATOM 957 C CA . VAL A 1 122 ? -21.047 -14.398 33.040 1.00 46.44 122 VAL A CA 1
ATOM 958 C C . VAL A 1 122 ? -20.667 -15.772 33.592 1.00 46.44 122 VAL A C 1
ATOM 960 O O . VAL A 1 122 ? -21.173 -16.792 33.082 1.00 46.44 122 VAL A O 1
#

Sequence (122 aa):
VTTASKLWLLCSRGFIFKQWKKRFLLLMAEGSLLVCHDASSPPDQLVLLQSTCEAIVEGKEILDLPKLPSGRCRDCCFALILPQNKYLLLLAETPADCSQWVNMLKKVKMVRHTNVIVLENV

Secondary structure (DSSP, 8-state):
--EEEEEEEEE--SSS--EEEEEEEEE-TTSEEEEESSTTSPEEEEEETTTT--EEEETTT-SSPPPPPTT--GGGEEEEEETTTEEEEEE-SSHHHHHHHHHHHHHHHH---S--------

InterPro domains:
  IPR001849 Pleckstrin homology domain [PF00169] (9-108)
  IPR001849 Pleckstrin homology domain [PS50003] (1-110)
  IPR001849 Pleckstrin homology domain [SM00233] (1-112)
  IPR011993 PH-like domain superfamily [G3DSA:2.30.29.30] (5-114)
  IPR039680 Pleckstrin homology domain-containing family B member 1/2 [PTHR14309] (13-114)

pLDDT: mean 83.09, std 14.04, range [35.81, 94.69]

Foldseek 3Di:
DWDKDWWWKFDDPDDPDTDTDTWIWIQDPLQKIFTHRDPPGHGPDIDRLQPFQPDKAQLVRDDDDPDDDPPFDSLQWIWGQGPPRDIIIIGHPDSVVSVVVSVVSVVSNPPDPPPPPDPPDD